Protein AF-A0A7S0TM72-F1 (afdb_monomer_lite)

Structure (mmCIF, N/CA/C/O backbone):
data_AF-A0A7S0TM72-F1
#
_entry.id   AF-A0A7S0TM72-F1
#
loop_
_atom_site.group_PDB
_atom_site.id
_atom_site.type_symbol
_atom_site.label_atom_id
_atom_site.label_alt_id
_atom_site.label_comp_id
_atom_site.label_asym_id
_atom_site.label_entity_id
_atom_site.label_seq_id
_atom_site.pdbx_PDB_ins_code
_atom_site.Cartn_x
_atom_site.Cartn_y
_atom_site.Cartn_z
_atom_site.occupancy
_atom_site.B_iso_or_equiv
_atom_site.auth_seq_id
_atom_site.auth_comp_id
_atom_site.auth_asym_id
_atom_site.auth_atom_id
_atom_site.pdbx_PDB_model_num
ATOM 1 N N . ALA A 1 1 ? 20.820 27.536 30.058 1.00 36.75 1 ALA A N 1
ATOM 2 C CA . ALA A 1 1 ? 19.380 27.517 29.739 1.00 36.75 1 ALA A CA 1
ATOM 3 C C . ALA A 1 1 ? 19.072 26.174 29.090 1.00 36.75 1 ALA A C 1
ATOM 5 O O . ALA A 1 1 ? 19.559 25.920 27.996 1.00 36.75 1 ALA A O 1
ATOM 6 N N . GLY A 1 2 ? 18.426 25.271 29.831 1.00 36.53 2 GLY A N 1
ATOM 7 C CA . GLY A 1 2 ? 18.164 23.899 29.391 1.00 36.53 2 GLY A CA 1
ATOM 8 C C . GLY A 1 2 ? 17.086 23.855 28.312 1.00 36.53 2 GLY A C 1
ATOM 9 O O . GLY A 1 2 ? 16.037 24.478 28.461 1.00 36.53 2 GLY A O 1
ATOM 10 N N . ALA A 1 3 ? 17.361 23.136 27.227 1.00 39.69 3 ALA A N 1
ATOM 11 C CA . ALA A 1 3 ? 16.385 22.845 26.190 1.00 39.69 3 ALA A CA 1
ATOM 12 C C . ALA A 1 3 ? 15.408 21.781 26.709 1.00 39.69 3 ALA A C 1
ATOM 14 O O . ALA A 1 3 ? 15.796 20.641 26.963 1.00 39.69 3 ALA A O 1
ATOM 15 N N . CYS A 1 4 ? 14.139 22.153 26.874 1.00 35.06 4 CYS A N 1
ATOM 16 C CA . CYS A 1 4 ? 13.060 21.198 27.088 1.00 35.06 4 CYS A CA 1
ATOM 17 C C . CYS A 1 4 ? 12.869 20.381 25.804 1.00 35.06 4 CYS A C 1
ATOM 19 O O . CYS A 1 4 ? 12.188 20.815 24.876 1.00 35.06 4 CYS A O 1
ATOM 21 N N . VAL A 1 5 ? 13.473 19.194 25.750 1.00 42.47 5 VAL A N 1
ATOM 22 C CA . VAL A 1 5 ? 13.066 18.142 24.817 1.00 42.47 5 VAL A CA 1
ATOM 23 C C . VAL A 1 5 ? 11.663 17.727 25.242 1.00 42.47 5 VAL A C 1
ATOM 25 O O . VAL A 1 5 ? 11.479 17.117 26.295 1.00 42.47 5 VAL A O 1
ATOM 28 N N . GLY A 1 6 ? 10.657 18.132 24.468 1.00 36.59 6 GLY A N 1
ATOM 29 C CA . GLY A 1 6 ? 9.286 17.685 24.665 1.00 36.59 6 GLY A CA 1
ATOM 30 C C . GLY A 1 6 ? 9.244 16.168 24.540 1.00 36.59 6 GLY A C 1
ATOM 31 O O . GLY A 1 6 ? 9.314 15.640 23.435 1.00 36.59 6 GLY A O 1
ATOM 32 N N . MET A 1 7 ? 9.165 15.474 25.674 1.00 33.44 7 MET A N 1
ATOM 33 C CA . MET A 1 7 ? 8.884 14.046 25.721 1.00 33.44 7 MET A CA 1
ATOM 34 C C . MET A 1 7 ? 7.514 13.833 25.080 1.00 33.44 7 MET A C 1
ATOM 36 O O . MET A 1 7 ? 6.478 14.111 25.689 1.00 33.44 7 MET A O 1
ATOM 40 N N . VAL A 1 8 ? 7.503 13.376 23.828 1.00 44.75 8 VAL A N 1
ATOM 41 C CA . VAL A 1 8 ? 6.311 12.775 23.238 1.00 44.75 8 VAL A CA 1
ATOM 42 C C . VAL A 1 8 ? 6.004 11.584 24.133 1.00 44.75 8 VAL A C 1
ATOM 44 O O . VAL A 1 8 ? 6.804 10.658 24.216 1.00 44.75 8 VAL A O 1
ATOM 47 N N . LYS A 1 9 ? 4.905 11.648 24.890 1.00 42.50 9 LYS A N 1
ATOM 48 C CA . LYS A 1 9 ? 4.428 10.498 25.656 1.00 42.50 9 LYS A CA 1
ATOM 49 C C . LYS A 1 9 ? 4.109 9.407 24.640 1.00 42.50 9 LYS A C 1
ATOM 51 O O . LYS A 1 9 ? 3.067 9.475 23.989 1.00 42.50 9 LYS A O 1
ATOM 56 N N . GLU A 1 10 ? 5.026 8.465 24.453 1.00 55.31 10 GLU A N 1
ATOM 57 C CA . GLU A 1 10 ? 4.753 7.262 23.679 1.00 55.31 10 GLU A CA 1
ATOM 58 C C . GLU A 1 10 ? 3.541 6.588 24.317 1.00 55.31 10 GLU A C 1
ATOM 60 O O . GLU A 1 10 ? 3.501 6.360 25.531 1.00 55.31 10 GLU A O 1
ATOM 65 N N . LYS A 1 11 ? 2.498 6.358 23.514 1.00 61.34 11 LYS A N 1
ATOM 66 C CA . LYS A 1 11 ? 1.366 5.557 23.966 1.00 61.34 11 LYS A CA 1
ATOM 67 C C . LYS A 1 11 ? 1.917 4.189 24.377 1.00 61.34 11 LYS A C 1
ATOM 69 O O . LYS A 1 11 ? 2.755 3.651 23.653 1.00 61.34 11 LYS A O 1
ATOM 74 N N . PRO A 1 12 ? 1.490 3.633 25.521 1.00 70.38 12 PRO A N 1
ATOM 75 C CA . PRO A 1 12 ? 1.959 2.322 25.935 1.00 70.38 12 PRO A CA 1
ATOM 76 C C . PRO A 1 12 ? 1.615 1.301 24.839 1.00 70.38 12 PRO A C 1
ATOM 78 O O . PRO A 1 12 ? 0.509 1.334 24.297 1.00 70.38 12 PRO A O 1
ATOM 81 N N . ASN A 1 13 ? 2.571 0.430 24.492 1.00 80.38 13 ASN A N 1
ATOM 82 C CA . ASN A 1 13 ? 2.419 -0.627 23.479 1.00 80.38 13 ASN A CA 1
ATOM 83 C C . ASN A 1 13 ? 1.513 -1.750 24.006 1.00 80.38 13 ASN A C 1
ATOM 85 O O . ASN A 1 13 ? 1.942 -2.890 24.200 1.00 80.38 13 ASN A O 1
ATOM 89 N N . VAL A 1 14 ? 0.261 -1.398 24.267 1.00 89.81 14 VAL A N 1
ATOM 90 C CA . VAL A 1 14 ? -0.781 -2.265 24.799 1.00 89.81 14 VAL A CA 1
ATOM 91 C C . VAL A 1 14 ? -1.672 -2.697 23.649 1.00 89.81 14 VAL A C 1
ATOM 93 O O . VAL A 1 14 ? -2.040 -1.904 22.783 1.00 89.81 14 VAL A O 1
ATOM 96 N N . CYS A 1 15 ? -2.018 -3.977 23.634 1.00 88.75 15 CYS A N 1
ATOM 97 C CA . CYS A 1 15 ? -2.941 -4.525 22.661 1.00 88.75 15 CYS A CA 1
ATOM 98 C C . CYS A 1 15 ? -4.365 -4.028 22.919 1.00 88.75 15 CYS A C 1
ATOM 100 O O . CYS A 1 15 ? -4.927 -4.299 23.978 1.00 88.75 15 CYS A O 1
ATOM 102 N N . GLU A 1 16 ? -4.982 -3.415 21.913 1.00 88.69 16 GLU A N 1
ATOM 103 C CA . GLU A 1 16 ? -6.362 -2.910 21.983 1.00 88.69 16 GLU A CA 1
ATOM 104 C C . GLU A 1 16 ? -7.391 -4.006 22.284 1.00 88.69 16 GLU A C 1
ATOM 106 O O . GLU A 1 16 ? -8.410 -3.765 22.919 1.00 88.69 16 GLU A O 1
ATOM 111 N N . ALA A 1 17 ? -7.130 -5.232 21.828 1.00 89.06 17 ALA A N 1
ATOM 112 C CA . ALA A 1 17 ? -8.088 -6.325 21.954 1.00 89.06 17 ALA A CA 1
ATOM 113 C C . ALA A 1 17 ? -8.006 -7.056 23.299 1.00 89.06 17 ALA A C 1
ATOM 115 O O . ALA A 1 17 ? -9.027 -7.487 23.826 1.00 89.06 17 ALA A O 1
ATOM 116 N N . CYS A 1 18 ? -6.797 -7.262 23.830 1.00 90.25 18 CYS A N 1
ATOM 117 C CA . CYS A 1 18 ? -6.584 -8.123 24.999 1.00 90.25 18 CYS A CA 1
ATOM 118 C C . CYS A 1 18 ? -5.896 -7.430 26.180 1.00 90.25 18 CYS A C 1
ATOM 120 O O . CYS A 1 18 ? -5.693 -8.069 27.209 1.00 90.25 18 CYS A O 1
ATOM 122 N N . GLY A 1 19 ? -5.508 -6.159 26.040 1.00 88.94 19 GLY A N 1
ATOM 123 C CA . GLY A 1 19 ? -4.890 -5.366 27.104 1.00 88.94 19 GLY A CA 1
ATOM 124 C C . GLY A 1 19 ? -3.473 -5.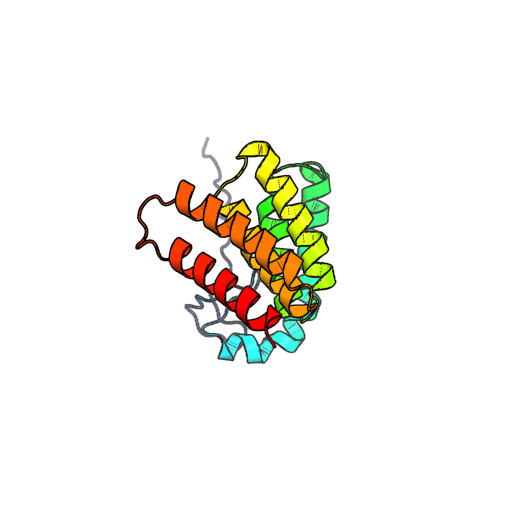794 27.495 1.00 88.94 19 GLY A C 1
ATOM 125 O O . GLY A 1 19 ? -2.942 -5.283 28.474 1.00 88.94 19 GLY A O 1
ATOM 126 N N . LYS A 1 20 ? -2.851 -6.734 26.769 1.00 89.56 20 LYS A N 1
ATOM 127 C CA . LYS A 1 20 ? -1.479 -7.181 27.048 1.00 89.56 20 LYS A CA 1
ATOM 128 C C . LYS A 1 20 ? -0.455 -6.171 26.542 1.00 89.56 20 LYS A C 1
ATOM 130 O O . LYS A 1 20 ? -0.576 -5.684 25.417 1.00 89.56 20 LYS A O 1
ATOM 135 N N . ASP A 1 21 ? 0.575 -5.943 27.347 1.00 87.69 21 ASP A N 1
ATOM 136 C CA . ASP A 1 21 ? 1.771 -5.205 26.946 1.00 87.69 21 ASP A CA 1
ATOM 137 C C . ASP A 1 21 ? 2.564 -5.953 25.862 1.00 87.69 21 ASP A C 1
ATOM 139 O O . ASP A 1 21 ? 2.452 -7.172 25.699 1.00 87.69 21 ASP A O 1
ATOM 143 N N . GLY A 1 22 ? 3.400 -5.215 25.130 1.00 83.69 22 GLY A N 1
ATOM 144 C CA . GLY A 1 22 ? 4.278 -5.773 24.100 1.00 83.69 22 GLY A CA 1
ATOM 145 C C . GLY A 1 22 ? 3.586 -5.997 22.755 1.00 83.69 22 GLY A C 1
ATOM 146 O O . GLY A 1 22 ? 3.977 -6.885 21.999 1.00 83.69 22 GLY A O 1
ATOM 147 N N . ALA A 1 23 ? 2.552 -5.216 22.440 1.00 86.88 23 ALA A N 1
ATOM 148 C CA . ALA A 1 23 ? 1.926 -5.241 21.125 1.00 86.88 23 ALA A CA 1
ATOM 149 C C . ALA A 1 23 ? 2.900 -4.733 20.045 1.00 86.88 23 ALA A C 1
ATOM 151 O O . ALA A 1 23 ? 3.422 -3.624 20.137 1.00 86.88 23 ALA A O 1
ATOM 152 N N . THR A 1 24 ? 3.143 -5.549 19.016 1.00 84.56 24 THR A N 1
ATOM 153 C CA . THR A 1 24 ? 4.103 -5.252 17.936 1.00 84.56 24 THR A CA 1
ATOM 154 C C . THR A 1 24 ? 3.427 -4.939 16.607 1.00 84.56 24 THR A C 1
ATOM 156 O O . THR A 1 24 ? 3.998 -4.249 15.763 1.00 84.56 24 THR A O 1
ATOM 159 N N . LEU A 1 25 ? 2.200 -5.420 16.399 1.00 84.19 25 LEU A N 1
ATOM 160 C CA . LEU A 1 25 ? 1.465 -5.206 15.162 1.00 84.19 25 LEU A CA 1
ATOM 161 C C . LEU A 1 25 ? 0.775 -3.842 15.200 1.00 84.19 25 LEU A C 1
ATOM 163 O O . LEU A 1 25 ? -0.202 -3.642 15.917 1.00 84.19 25 LEU A O 1
ATOM 167 N N . LYS A 1 26 ? 1.277 -2.907 14.394 1.00 85.50 26 LYS A N 1
ATOM 168 C CA . LYS A 1 26 ? 0.783 -1.529 14.328 1.00 85.50 26 LYS A CA 1
ATOM 169 C C . LYS A 1 26 ? -0.303 -1.364 13.265 1.00 85.50 26 LYS A C 1
ATOM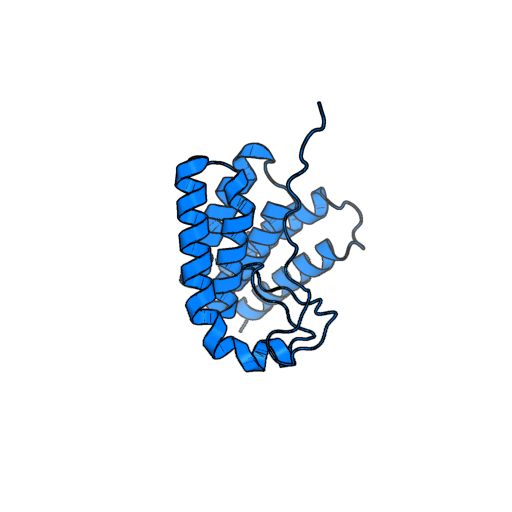 171 O O . LYS A 1 26 ? -0.173 -1.854 12.139 1.00 85.50 26 LYS A O 1
ATOM 176 N N . CYS A 1 27 ? -1.369 -0.643 13.598 1.00 84.56 27 CYS A N 1
ATOM 177 C CA . CYS A 1 27 ? -2.309 -0.162 12.589 1.00 84.56 27 CYS A CA 1
ATOM 178 C C . CYS A 1 27 ? -1.681 0.987 11.770 1.00 84.56 27 CYS A C 1
ATOM 180 O O . CYS A 1 27 ? -0.995 1.807 12.369 1.00 84.56 27 CYS A O 1
ATOM 182 N N . PRO A 1 28 ? -1.945 1.135 10.452 1.00 80.38 28 PRO A N 1
ATOM 183 C CA . PRO A 1 28 ? -1.409 2.252 9.658 1.00 80.38 28 PRO A CA 1
ATOM 184 C C . PRO A 1 28 ? -1.757 3.667 10.156 1.00 80.38 28 PRO A C 1
ATOM 186 O O . PRO A 1 28 ? -1.121 4.626 9.727 1.00 80.38 28 PRO A O 1
ATOM 189 N N . CYS A 1 29 ? -2.761 3.824 11.029 1.00 79.56 29 CYS A N 1
ATOM 190 C CA . CYS A 1 29 ? -3.059 5.107 11.674 1.00 79.56 29 CYS A CA 1
ATOM 191 C C . CYS A 1 29 ? -2.103 5.460 12.818 1.00 79.56 29 CYS A C 1
ATOM 193 O O . CYS A 1 29 ? -2.126 6.594 13.285 1.00 79.56 29 CYS A O 1
ATOM 195 N N . ASP A 1 30 ? -1.290 4.505 13.272 1.00 80.19 30 ASP A N 1
ATOM 196 C CA . ASP A 1 30 ? -0.372 4.598 14.407 1.00 80.19 30 ASP A CA 1
ATOM 197 C C . ASP A 1 30 ? -1.020 4.828 15.782 1.00 80.19 30 ASP A C 1
ATOM 199 O O . ASP A 1 30 ? -0.314 4.977 16.778 1.00 80.19 30 ASP A O 1
ATOM 203 N N . GLU A 1 31 ? -2.351 4.807 15.860 1.00 82.81 31 GLU A N 1
ATOM 204 C CA . GLU A 1 31 ? -3.087 5.063 17.102 1.00 82.81 31 GLU A CA 1
ATOM 205 C C . GLU A 1 31 ? -3.366 3.797 17.922 1.00 82.81 31 GLU A C 1
ATOM 207 O O . GLU A 1 31 ? -3.656 3.910 19.114 1.00 82.81 31 GLU A O 1
ATOM 212 N N . VAL A 1 32 ? -3.299 2.619 17.287 1.00 86.19 32 VAL A N 1
ATOM 213 C CA . VAL A 1 32 ? -3.734 1.331 17.847 1.00 86.19 32 VAL A CA 1
ATOM 214 C C . VAL A 1 32 ? -2.733 0.219 17.522 1.00 86.19 32 VAL A C 1
ATOM 216 O O . VAL A 1 32 ? -2.241 0.121 16.390 1.00 86.19 32 VAL A O 1
ATOM 219 N N . PHE A 1 33 ? -2.477 -0.643 18.510 1.00 89.31 33 PHE A N 1
ATOM 220 C CA . PHE A 1 33 ? -1.530 -1.756 18.445 1.00 89.31 33 PHE A CA 1
ATOM 221 C C . PHE A 1 33 ? -2.206 -3.090 18.780 1.00 89.31 33 PHE A C 1
ATOM 223 O O . PHE A 1 33 ? -3.175 -3.153 19.538 1.00 89.31 33 PHE A O 1
ATOM 230 N N . TYR A 1 34 ? -1.666 -4.175 18.230 1.00 88.12 34 TYR A N 1
ATOM 231 C CA . TYR A 1 34 ? -2.154 -5.537 18.418 1.00 88.12 34 TYR A CA 1
ATOM 232 C C . TYR A 1 34 ? -0.999 -6.501 18.709 1.00 88.12 34 TYR A C 1
ATOM 234 O O . TYR A 1 34 ? 0.115 -6.330 18.216 1.00 88.12 34 TYR A O 1
ATOM 242 N N . CYS A 1 35 ? -1.257 -7.556 19.484 1.00 89.81 35 CYS A N 1
ATOM 243 C CA . CYS A 1 35 ? -0.274 -8.630 19.672 1.00 89.81 35 CYS A CA 1
ATOM 244 C C . CYS A 1 35 ? -0.064 -9.446 18.389 1.00 89.81 35 CYS A C 1
ATOM 246 O O . CYS A 1 35 ? 1.040 -9.895 18.106 1.00 89.81 35 CYS A O 1
ATOM 248 N N . ASN A 1 36 ? -1.145 -9.693 17.648 1.00 86.62 36 ASN A N 1
ATOM 249 C CA . ASN A 1 36 ? -1.170 -10.554 16.472 1.00 86.62 36 ASN A CA 1
ATOM 250 C C . ASN A 1 36 ? -2.406 -10.252 15.600 1.00 86.62 36 ASN A C 1
ATOM 252 O O . ASN A 1 36 ? -3.260 -9.432 15.955 1.00 86.62 36 ASN A O 1
ATOM 256 N N . GLY A 1 37 ? -2.517 -10.940 14.460 1.00 85.44 37 GLY A N 1
ATOM 257 C CA . GLY A 1 37 ? -3.635 -10.765 13.530 1.00 85.44 37 GLY A CA 1
ATOM 258 C C . GLY A 1 37 ? -5.003 -11.181 14.088 1.00 85.44 37 GLY A C 1
ATOM 259 O O . GLY A 1 37 ? -6.020 -10.677 13.6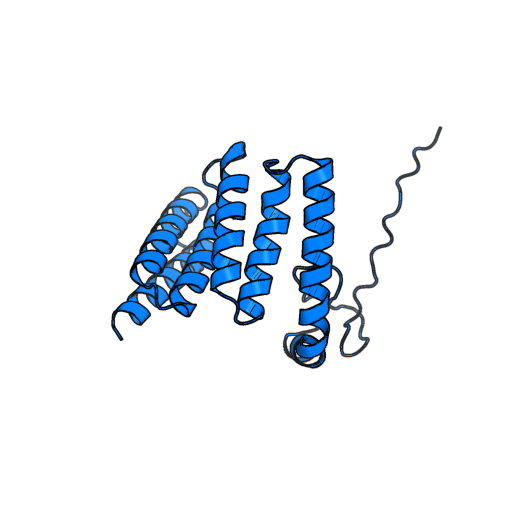23 1.00 85.44 37 GLY A O 1
ATOM 260 N N . GLU A 1 38 ? -5.060 -12.065 15.087 1.00 88.56 38 GLU A N 1
ATOM 261 C CA . GLU A 1 38 ? -6.322 -12.449 15.737 1.00 88.56 38 GLU A CA 1
ATOM 262 C C . GLU A 1 38 ? -6.878 -11.308 16.581 1.00 88.56 38 GLU A C 1
ATOM 264 O O . GLU A 1 38 ? -8.035 -10.925 16.411 1.00 88.56 38 GLU A O 1
ATOM 269 N N . CYS A 1 39 ? -6.027 -10.710 17.418 1.00 88.31 39 CYS A N 1
ATOM 270 C CA . CYS A 1 39 ? -6.366 -9.525 18.199 1.00 88.31 39 CYS A CA 1
ATOM 271 C C . CYS A 1 39 ? -6.821 -8.385 17.285 1.00 88.31 39 CYS A C 1
ATOM 273 O O . CYS A 1 39 ? -7.835 -7.750 17.555 1.00 88.31 39 CYS A O 1
ATOM 275 N N . GLN A 1 40 ? -6.119 -8.173 16.166 1.00 87.38 40 GLN A N 1
ATOM 276 C CA . GLN A 1 40 ? -6.536 -7.181 15.181 1.00 87.38 40 GLN A CA 1
ATOM 277 C C . GLN A 1 40 ? -7.937 -7.475 14.640 1.00 87.38 40 GLN A C 1
ATOM 279 O O . GLN A 1 40 ? -8.786 -6.591 14.653 1.00 87.38 40 GLN A O 1
ATOM 284 N N . ARG A 1 41 ? -8.205 -8.701 14.173 1.00 87.19 41 ARG A N 1
ATOM 285 C CA . ARG A 1 41 ? -9.516 -9.063 13.608 1.00 87.19 41 ARG A CA 1
ATOM 286 C C . ARG A 1 41 ? -10.655 -8.917 14.615 1.00 87.19 41 ARG A C 1
ATOM 288 O O . ARG A 1 41 ? -11.739 -8.504 14.211 1.00 87.19 41 ARG A O 1
ATOM 295 N N . ALA A 1 42 ? -10.405 -9.208 15.892 1.00 89.12 42 ALA A N 1
ATOM 296 C CA . ALA A 1 42 ? -11.409 -9.125 16.949 1.00 89.12 42 ALA A CA 1
ATOM 297 C C . ALA A 1 42 ? -11.999 -7.712 17.110 1.00 89.12 42 ALA A C 1
ATOM 299 O O . ALA A 1 42 ? -13.197 -7.579 17.346 1.00 89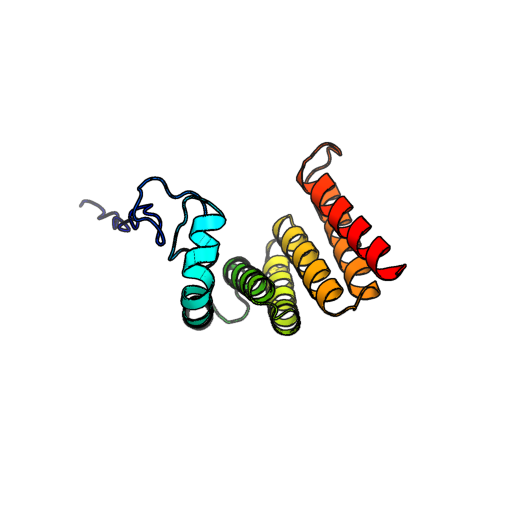.12 42 ALA A O 1
ATOM 300 N N . THR A 1 43 ? -11.194 -6.661 16.931 1.00 86.31 43 THR A N 1
ATOM 301 C CA . THR A 1 43 ? -11.647 -5.264 17.080 1.00 86.31 43 THR A CA 1
ATOM 302 C C . THR A 1 43 ? -11.703 -4.492 15.755 1.00 86.31 43 THR A C 1
ATOM 304 O O . THR A 1 43 ? -12.248 -3.385 15.705 1.00 86.31 43 THR A O 1
ATOM 307 N N . TRP A 1 44 ? -11.210 -5.074 14.649 1.00 84.25 44 TRP A N 1
ATOM 308 C CA . TRP A 1 44 ? -11.110 -4.413 13.340 1.00 84.25 44 TRP A CA 1
ATOM 309 C C . TRP A 1 44 ? -12.439 -3.845 12.849 1.00 84.25 44 TRP A C 1
ATOM 311 O O . TRP A 1 44 ? -12.461 -2.752 12.289 1.00 84.25 44 TRP A O 1
ATOM 321 N N . GLY A 1 45 ? -13.550 -4.554 13.066 1.00 84.88 45 GLY A N 1
ATOM 322 C CA . GLY A 1 45 ? -14.874 -4.134 12.596 1.00 84.88 45 GLY A CA 1
ATOM 323 C C . GLY A 1 45 ? -15.328 -2.773 13.141 1.00 84.88 45 GLY A C 1
ATOM 324 O O . GLY A 1 45 ? -15.963 -2.002 12.412 1.00 84.88 45 GLY A O 1
ATOM 325 N N . GLN A 1 46 ? -14.973 -2.462 14.391 1.00 83.06 46 GLN A N 1
ATOM 326 C CA . GLN A 1 46 ? -15.226 -1.159 15.006 1.00 83.06 46 GLN A CA 1
ATOM 327 C C . GLN A 1 46 ? -14.134 -0.164 14.603 1.00 83.06 46 GLN A C 1
ATOM 329 O O . GLN A 1 46 ? -14.432 0.882 14.025 1.00 83.06 46 GLN A O 1
ATOM 334 N N . HIS A 1 47 ? -12.868 -0.542 14.800 1.00 87.06 47 HIS A N 1
ATOM 335 C CA . HIS A 1 47 ? -11.728 0.344 14.585 1.00 87.06 47 HIS A CA 1
ATOM 336 C C . HIS A 1 47 ? -11.637 0.883 13.148 1.00 87.06 47 HIS A C 1
ATOM 338 O O . HIS A 1 47 ? -11.354 2.064 12.947 1.00 87.06 47 HIS A O 1
ATOM 344 N N . ARG A 1 48 ? -11.915 0.060 12.123 1.00 84.31 48 ARG A N 1
ATOM 345 C CA . ARG A 1 48 ? -11.760 0.459 10.711 1.00 84.31 48 ARG A CA 1
ATOM 346 C C . ARG A 1 48 ? -12.596 1.686 10.331 1.00 84.31 48 ARG A C 1
ATOM 348 O O . ARG A 1 48 ? -12.187 2.443 9.456 1.00 84.31 48 ARG A O 1
ATOM 355 N N . ARG A 1 49 ? -13.748 1.904 10.976 1.00 81.06 49 ARG A N 1
ATOM 356 C CA . ARG A 1 49 ? -14.649 3.025 10.652 1.00 81.06 49 ARG A CA 1
ATOM 357 C C . ARG A 1 49 ? -14.063 4.361 11.099 1.00 81.06 49 ARG A C 1
ATOM 359 O O . ARG A 1 49 ? -14.038 5.309 10.320 1.00 81.06 49 ARG A O 1
ATOM 366 N N . GLU A 1 50 ? -13.566 4.404 12.328 1.00 86.31 50 GLU A N 1
ATOM 367 C CA . GLU A 1 50 ? -12.978 5.598 12.945 1.00 86.31 50 GLU A CA 1
ATOM 368 C C . GLU A 1 50 ? -11.589 5.881 12.363 1.00 86.31 50 GLU A C 1
ATOM 370 O O . GLU A 1 50 ? -11.286 7.009 11.977 1.00 86.31 50 GLU A O 1
ATOM 375 N N . CYS A 1 51 ? -10.799 4.824 12.153 1.00 88.88 51 CYS A N 1
ATOM 376 C CA . CYS A 1 51 ? -9.436 4.888 11.633 1.00 88.88 51 CYS A CA 1
ATOM 377 C C . CYS A 1 51 ? -9.327 5.692 10.326 1.00 88.88 51 CYS A C 1
ATOM 379 O O . CYS A 1 51 ? -8.468 6.563 10.197 1.00 88.88 51 CYS A O 1
ATOM 381 N N . THR A 1 52 ? -10.227 5.466 9.361 1.00 90.31 52 THR A N 1
ATOM 382 C CA . THR A 1 52 ? -10.206 6.218 8.095 1.00 90.31 52 THR A CA 1
ATOM 383 C C . THR A 1 52 ? -10.532 7.692 8.287 1.00 90.31 52 THR A C 1
ATOM 385 O O . THR A 1 52 ? -9.926 8.538 7.630 1.00 90.31 52 THR A O 1
ATOM 388 N N . VAL A 1 53 ? -11.501 8.005 9.148 1.00 90.44 53 VAL A N 1
ATOM 389 C CA . VAL A 1 53 ? -11.925 9.387 9.403 1.00 90.44 53 VAL A CA 1
ATOM 390 C C . VAL A 1 53 ? -10.784 10.164 10.053 1.00 90.44 53 VAL A C 1
ATOM 392 O O . VAL A 1 53 ? -10.437 11.250 9.584 1.00 90.44 53 VAL A O 1
ATOM 395 N N . ASP A 1 54 ?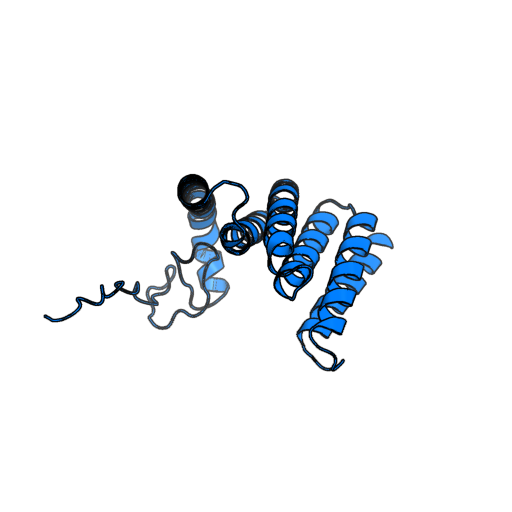 -10.145 9.577 11.061 1.00 90.81 54 ASP A N 1
ATOM 396 C CA . ASP A 1 54 ? -9.042 10.208 11.780 1.00 90.81 54 ASP A CA 1
ATOM 397 C C . ASP A 1 54 ? -7.804 10.386 10.899 1.00 90.81 54 ASP A C 1
ATOM 399 O O . ASP A 1 54 ? -7.215 11.470 10.880 1.00 90.81 54 ASP A O 1
ATOM 403 N N . MET A 1 55 ? -7.446 9.373 10.100 1.00 92.88 55 MET A N 1
ATOM 404 C CA . MET A 1 55 ? -6.330 9.482 9.156 1.00 92.88 55 MET A CA 1
ATOM 405 C C . MET A 1 55 ? -6.568 10.568 8.107 1.00 92.88 55 MET A C 1
ATOM 407 O O . MET A 1 55 ? -5.667 11.366 7.857 1.00 92.88 55 MET A O 1
ATOM 411 N N . LYS A 1 56 ? -7.776 10.655 7.532 1.00 94.12 56 LYS A N 1
ATOM 412 C CA . LYS A 1 56 ? -8.120 11.730 6.586 1.00 94.12 56 LYS A CA 1
ATOM 413 C C . LYS A 1 56 ? -8.027 13.102 7.238 1.00 94.12 56 LYS A C 1
ATOM 415 O O . LYS A 1 56 ? -7.402 13.999 6.689 1.00 94.12 56 LYS A O 1
ATOM 420 N N . LYS A 1 57 ? -8.582 13.254 8.441 1.00 94.06 57 LYS A N 1
ATOM 421 C CA . LYS A 1 57 ? -8.539 14.517 9.184 1.00 94.06 57 LYS A CA 1
ATOM 422 C C . LYS A 1 57 ? -7.105 14.950 9.502 1.00 94.06 57 LYS A C 1
ATOM 424 O O . LYS A 1 57 ? -6.789 16.138 9.414 1.00 94.06 57 LYS A O 1
ATOM 429 N N . LYS A 1 58 ? -6.239 14.002 9.873 1.00 93.19 58 LYS A N 1
ATOM 430 C CA . LYS A 1 58 ? -4.809 14.248 10.101 1.00 93.19 58 LYS A CA 1
ATOM 431 C C . LYS A 1 58 ? -4.118 14.670 8.803 1.00 93.19 58 LYS A C 1
ATOM 433 O O . LYS A 1 58 ? -3.470 15.712 8.790 1.00 93.19 58 LYS A O 1
ATOM 438 N N . LEU A 1 59 ? -4.355 13.942 7.712 1.00 95.06 59 LEU A N 1
ATOM 439 C CA . LEU A 1 59 ? -3.804 14.255 6.394 1.00 95.06 59 LEU A CA 1
ATOM 440 C C . LEU A 1 59 ? -4.245 15.638 5.891 1.00 95.06 59 LEU A C 1
ATOM 442 O O . LEU A 1 59 ? -3.419 16.402 5.408 1.00 95.06 59 LEU A O 1
ATOM 446 N N . ASP A 1 60 ? -5.511 16.017 6.068 1.00 95.81 60 ASP A N 1
ATOM 447 C CA . ASP A 1 60 ? -6.016 17.343 5.687 1.00 95.81 60 ASP A CA 1
ATOM 448 C C . ASP A 1 60 ? -5.370 18.472 6.500 1.00 95.81 60 ASP A C 1
ATOM 450 O O . ASP A 1 60 ? -5.133 19.570 5.989 1.00 95.81 60 ASP A O 1
ATOM 454 N N . LYS A 1 61 ? -5.071 18.220 7.779 1.00 96.31 61 LYS A N 1
ATOM 455 C CA . LYS A 1 61 ? -4.324 19.167 8.612 1.00 96.31 61 LYS A CA 1
ATOM 456 C C . LYS A 1 61 ? -2.883 19.306 8.122 1.00 96.31 61 LYS A C 1
ATOM 458 O O . LYS A 1 61 ? -2.392 20.431 8.042 1.00 96.31 61 LYS A O 1
ATOM 463 N N . ASP A 1 62 ? -2.235 18.199 7.775 1.00 95.56 62 ASP A N 1
ATOM 464 C CA . ASP A 1 62 ? -0.869 18.204 7.251 1.00 95.56 62 ASP A CA 1
ATOM 465 C C . ASP A 1 62 ? -0.809 18.896 5.877 1.00 95.56 62 ASP A C 1
ATOM 467 O O . ASP A 1 62 ? 0.031 19.771 5.676 1.00 95.56 62 ASP A O 1
ATOM 471 N N . ARG A 1 63 ? -1.782 18.655 4.989 1.00 96.69 63 ARG A N 1
ATOM 472 C CA . ARG A 1 63 ? -1.942 19.379 3.713 1.00 96.69 63 ARG A CA 1
ATOM 473 C C . ARG A 1 63 ? -2.044 20.890 3.894 1.00 96.69 63 ARG A C 1
ATOM 475 O O . ARG A 1 63 ? -1.427 21.640 3.147 1.00 96.69 63 ARG A O 1
ATOM 482 N N . LYS A 1 64 ? -2.788 21.363 4.899 1.00 97.12 64 LYS A N 1
ATOM 483 C CA . LYS A 1 64 ? -2.878 22.803 5.213 1.00 97.12 64 LYS A CA 1
ATOM 484 C C . LYS A 1 64 ? -1.577 23.374 5.776 1.00 97.12 64 LYS A C 1
ATOM 486 O O . LYS A 1 64 ? -1.351 24.573 5.659 1.00 97.12 64 LYS A O 1
ATOM 491 N N . ARG A 1 65 ? -0.762 22.546 6.433 1.00 97.25 65 ARG A N 1
ATOM 492 C CA . ARG A 1 65 ? 0.483 22.965 7.083 1.00 97.25 65 ARG A CA 1
ATOM 493 C C . ARG A 1 65 ? 1.657 23.036 6.110 1.00 97.25 65 ARG A C 1
ATOM 495 O O . ARG A 1 65 ? 2.440 23.974 6.205 1.00 97.25 65 ARG A O 1
ATOM 502 N N . TYR A 1 66 ? 1.787 22.038 5.243 1.00 95.31 66 TYR A N 1
ATOM 503 C CA . TYR A 1 66 ? 2.938 21.864 4.354 1.00 95.31 66 TYR A CA 1
ATOM 504 C C . TYR A 1 66 ? 2.631 22.267 2.902 1.00 95.31 66 TYR A C 1
ATOM 506 O O . TYR A 1 66 ? 3.526 22.647 2.160 1.00 95.31 66 TYR A O 1
ATOM 514 N N . GLY A 1 67 ? 1.352 22.278 2.521 1.00 95.38 67 GLY A N 1
ATOM 515 C CA . GLY A 1 67 ? 0.903 22.438 1.139 1.00 95.38 67 GLY A CA 1
ATOM 516 C C . GLY A 1 67 ? 0.439 21.097 0.556 1.00 95.38 67 GLY A C 1
ATOM 517 O O . GLY A 1 67 ? 0.926 20.050 0.977 1.00 95.38 67 GLY A O 1
ATOM 518 N N . PRO A 1 68 ? -0.523 21.093 -0.386 1.00 92.69 68 PRO A N 1
ATOM 519 C CA . PRO A 1 68 ? -1.149 19.864 -0.884 1.00 92.69 68 PRO A CA 1
ATOM 520 C C . PRO A 1 68 ? -0.211 18.958 -1.695 1.00 92.69 68 PRO A C 1
ATOM 522 O O . PRO A 1 68 ? -0.467 17.761 -1.771 1.00 92.69 68 PRO A O 1
ATOM 525 N N . ASP A 1 69 ? 0.866 19.510 -2.257 1.00 92.62 69 ASP A N 1
ATOM 526 C CA . ASP A 1 69 ? 1.841 18.781 -3.076 1.00 92.62 69 ASP A CA 1
ATOM 527 C C . ASP A 1 69 ? 3.188 18.570 -2.361 1.00 92.62 69 ASP A C 1
ATOM 529 O O . ASP A 1 69 ? 4.178 18.214 -2.999 1.00 92.62 69 ASP A O 1
ATOM 533 N N . ASP A 1 70 ? 3.253 18.796 -1.041 1.00 94.50 70 ASP A N 1
ATOM 534 C CA . ASP A 1 70 ? 4.489 18.589 -0.284 1.00 94.50 70 ASP A CA 1
ATOM 535 C C . ASP A 1 70 ? 4.841 17.085 -0.222 1.00 94.50 70 ASP A C 1
ATOM 537 O O . ASP A 1 70 ? 4.029 16.280 0.253 1.00 94.50 70 ASP A O 1
ATOM 541 N N . PRO A 1 71 ? 6.050 16.672 -0.642 1.00 94.00 71 PRO A N 1
ATOM 542 C CA . PRO A 1 71 ? 6.472 15.269 -0.645 1.00 94.00 71 PRO A CA 1
ATOM 543 C C . PRO A 1 71 ? 6.442 14.585 0.728 1.00 94.00 71 PRO A C 1
ATOM 545 O O . PRO A 1 71 ? 6.354 13.356 0.796 1.00 94.00 71 PRO A O 1
ATOM 548 N N . ILE A 1 72 ? 6.451 15.340 1.835 1.00 94.06 72 ILE A N 1
ATOM 549 C CA . ILE A 1 72 ? 6.272 14.791 3.189 1.00 94.06 72 ILE A CA 1
ATOM 550 C C . ILE A 1 72 ? 4.933 14.054 3.346 1.00 94.06 72 ILE A C 1
ATOM 552 O O . ILE A 1 72 ? 4.798 13.160 4.186 1.00 94.06 72 ILE A O 1
ATOM 556 N N . LEU A 1 73 ? 3.943 14.394 2.517 1.00 95.94 73 LEU A N 1
ATOM 557 C CA . LEU A 1 73 ? 2.614 13.797 2.529 1.00 95.94 73 LEU A CA 1
ATOM 558 C C . LEU A 1 73 ? 2.572 12.406 1.885 1.00 95.94 73 LEU A C 1
ATOM 560 O O . LEU A 1 73 ? 1.585 11.693 2.078 1.00 95.94 73 LEU A O 1
ATOM 564 N N . ALA A 1 74 ? 3.617 11.976 1.168 1.00 95.75 74 ALA A N 1
ATOM 565 C CA . ALA A 1 74 ? 3.636 10.690 0.468 1.00 95.75 74 ALA A CA 1
ATOM 566 C C . ALA A 1 74 ? 3.409 9.495 1.411 1.00 95.75 74 ALA A C 1
ATOM 568 O O . ALA A 1 74 ? 2.570 8.638 1.139 1.00 95.75 74 ALA A O 1
ATOM 569 N N . GLY A 1 75 ? 4.107 9.460 2.551 1.00 93.75 75 GLY A N 1
ATOM 570 C CA . GLY A 1 75 ? 3.993 8.380 3.539 1.00 93.75 75 GLY A CA 1
ATOM 571 C C . GLY A 1 75 ? 2.590 8.267 4.157 1.00 93.75 75 GLY A C 1
ATOM 572 O O . GLY A 1 75 ? 1.973 7.205 4.067 1.00 93.75 75 GLY A O 1
ATOM 573 N N . PRO A 1 76 ? 2.043 9.348 4.747 1.00 94.31 76 PRO A N 1
ATOM 574 C CA . PRO A 1 76 ? 0.677 9.359 5.273 1.00 94.31 76 PRO A CA 1
ATOM 575 C C . PRO A 1 76 ? -0.390 9.006 4.225 1.00 94.31 76 PRO A C 1
ATOM 577 O O . PRO A 1 76 ? -1.331 8.268 4.527 1.00 94.31 76 PRO A O 1
ATOM 580 N N . THR A 1 77 ? -0.222 9.486 2.990 1.00 96.81 77 THR A N 1
ATOM 581 C CA . THR A 1 77 ? -1.123 9.184 1.870 1.00 96.81 77 THR A CA 1
ATOM 582 C C . THR A 1 77 ? -1.056 7.698 1.503 1.00 96.81 77 THR A C 1
ATOM 584 O O . THR A 1 77 ? -2.087 7.031 1.435 1.00 96.81 77 THR A O 1
ATOM 587 N N . TYR A 1 78 ? 0.142 7.123 1.381 1.00 96.69 78 TYR A N 1
ATOM 588 C CA . TYR A 1 78 ? 0.331 5.690 1.138 1.00 96.69 78 TYR A CA 1
ATOM 589 C C . TYR A 1 78 ? -0.332 4.816 2.218 1.00 96.69 78 TYR A C 1
ATOM 591 O O . TYR A 1 78 ? -1.052 3.865 1.899 1.00 96.69 78 TYR A O 1
ATOM 599 N N . SER A 1 79 ? -0.170 5.170 3.497 1.00 95.31 79 SER A N 1
ATOM 600 C CA . SER A 1 79 ? -0.809 4.460 4.614 1.00 95.31 79 SER A CA 1
ATOM 601 C C . SER A 1 79 ? -2.341 4.477 4.531 1.00 95.31 79 SER A C 1
ATOM 603 O O . SER A 1 79 ? -2.985 3.473 4.851 1.00 95.31 79 SER A O 1
ATOM 605 N N . LEU A 1 80 ? -2.937 5.581 4.064 1.00 95.69 80 LEU A N 1
ATOM 606 C CA . LEU A 1 80 ? -4.377 5.664 3.807 1.00 95.69 80 LEU A CA 1
ATOM 607 C C . LEU A 1 80 ? -4.802 4.740 2.650 1.00 95.69 80 LEU A C 1
ATOM 609 O O . LEU A 1 80 ? -5.833 4.073 2.749 1.00 95.69 80 LEU A O 1
ATOM 613 N N . GLY A 1 81 ? -3.986 4.631 1.598 1.00 96.50 81 GLY A N 1
ATOM 614 C CA . GLY A 1 81 ? -4.196 3.685 0.497 1.00 96.50 81 GLY A CA 1
ATOM 615 C C . GLY A 1 81 ? -4.236 2.225 0.965 1.00 96.50 81 GLY A C 1
ATOM 616 O O . GLY A 1 81 ? -5.169 1.490 0.625 1.00 96.50 81 GLY A O 1
ATOM 617 N N . ILE A 1 82 ? -3.291 1.813 1.820 1.00 94.62 82 ILE A N 1
ATOM 618 C CA . ILE A 1 82 ? -3.290 0.473 2.442 1.00 94.62 82 ILE A CA 1
ATOM 619 C C . ILE A 1 82 ? -4.567 0.247 3.255 1.00 94.62 82 ILE A C 1
ATOM 621 O O . ILE A 1 82 ? -5.155 -0.838 3.207 1.00 94.62 82 ILE A O 1
ATOM 625 N N . LEU A 1 83 ? -4.989 1.251 4.029 1.00 93.06 83 LEU A N 1
ATOM 626 C CA . LEU A 1 83 ? -6.184 1.148 4.857 1.00 93.06 83 LEU A CA 1
ATOM 627 C C . LEU A 1 83 ? -7.431 0.887 4.006 1.00 93.06 83 LEU A C 1
ATOM 629 O O . LEU A 1 83 ? -8.254 0.064 4.399 1.00 93.06 83 LEU A O 1
ATOM 633 N N . PHE A 1 84 ? -7.558 1.529 2.842 1.00 95.12 84 PHE A N 1
ATOM 634 C CA . PHE A 1 84 ? -8.679 1.276 1.940 1.00 95.12 84 PHE A CA 1
ATOM 635 C C . PHE A 1 84 ? -8.714 -0.159 1.405 1.00 95.12 84 PHE A C 1
ATOM 637 O O . PHE A 1 84 ? -9.793 -0.748 1.393 1.00 95.12 84 PHE A O 1
ATOM 644 N N . LEU A 1 85 ? -7.573 -0.768 1.065 1.00 93.19 85 LEU A N 1
ATOM 645 C CA . LEU A 1 85 ? -7.548 -2.187 0.666 1.00 93.19 85 LEU A CA 1
ATOM 646 C C . LEU A 1 85 ? -7.952 -3.113 1.807 1.00 93.19 85 LEU A C 1
ATOM 648 O O . LEU A 1 85 ? -8.770 -4.003 1.625 1.00 93.19 85 LEU A O 1
ATOM 652 N N . LYS A 1 86 ? -7.473 -2.857 3.030 1.00 89.88 86 LYS A N 1
ATOM 653 C CA . LYS A 1 86 ? -7.910 -3.617 4.220 1.00 89.88 86 LYS A CA 1
ATOM 654 C C . LYS A 1 86 ? -9.399 -3.444 4.549 1.00 89.88 86 LYS A C 1
ATOM 656 O O . LYS A 1 86 ? -9.909 -4.082 5.474 1.00 89.88 86 LYS A O 1
ATOM 661 N N . GLN A 1 87 ? -10.063 -2.519 3.866 1.00 90.31 87 GLN A N 1
ATOM 662 C CA . GLN A 1 87 ? -11.482 -2.246 3.978 1.00 90.31 87 GLN A CA 1
ATOM 663 C C . GLN A 1 87 ? -12.272 -2.662 2.737 1.00 90.31 87 GLN A C 1
ATOM 665 O O . GLN A 1 87 ? -13.439 -2.282 2.649 1.00 90.31 87 GLN A O 1
ATOM 670 N N . ASP A 1 88 ? -11.677 -3.410 1.808 1.00 93.00 88 ASP A N 1
ATOM 671 C CA . ASP A 1 88 ? -12.358 -3.875 0.597 1.00 93.00 88 ASP A CA 1
ATOM 672 C C . ASP A 1 88 ? -12.848 -2.692 -0.269 1.00 93.00 88 ASP A C 1
ATOM 674 O O . ASP A 1 88 ? -13.929 -2.712 -0.856 1.00 93.00 88 ASP A O 1
ATOM 678 N N . ARG A 1 89 ? -12.070 -1.597 -0.295 1.00 95.69 89 ARG A N 1
ATOM 679 C CA . ARG A 1 89 ? -12.371 -0.349 -1.025 1.00 95.69 89 ARG A CA 1
ATOM 680 C C . ARG A 1 89 ? -11.283 -0.043 -2.062 1.00 95.69 89 ARG A C 1
ATOM 682 O O . ARG A 1 89 ? -10.617 0.992 -1.957 1.00 95.69 89 ARG A O 1
ATOM 689 N N . PRO A 1 90 ? -11.081 -0.907 -3.069 1.00 97.38 90 PRO A N 1
ATOM 690 C CA . PRO A 1 90 ? -9.925 -0.812 -3.954 1.00 97.38 90 PRO A CA 1
ATOM 691 C C . PRO A 1 90 ? -9.930 0.439 -4.844 1.00 97.38 90 PRO A C 1
ATOM 693 O O . PRO A 1 90 ? -8.875 1.034 -5.030 1.00 97.38 90 PRO A O 1
ATOM 696 N N . ALA A 1 91 ? -11.094 0.929 -5.286 1.00 97.94 91 ALA A N 1
ATOM 697 C CA . ALA A 1 91 ? -11.183 2.164 -6.079 1.00 97.94 91 ALA A CA 1
ATOM 698 C C . ALA A 1 91 ? -10.677 3.405 -5.314 1.00 97.94 91 ALA A C 1
ATOM 700 O O . ALA A 1 91 ? -9.977 4.249 -5.857 1.00 97.94 91 ALA A O 1
ATOM 701 N N . GLN A 1 92 ? -10.970 3.497 -4.013 1.00 97.38 92 GLN A N 1
ATOM 702 C CA . GLN A 1 92 ? -10.477 4.604 -3.182 1.00 97.38 92 GLN A CA 1
ATOM 703 C C . GLN A 1 92 ? -9.006 4.427 -2.810 1.00 97.38 92 GLN A C 1
ATOM 705 O O . GLN A 1 92 ? -8.308 5.406 -2.557 1.00 97.38 92 GLN A O 1
ATOM 710 N N . SER A 1 93 ? -8.534 3.179 -2.766 1.00 97.88 93 SER A N 1
ATOM 711 C CA . SER A 1 93 ? -7.110 2.895 -2.636 1.00 97.88 93 SER A CA 1
ATOM 712 C C . SER A 1 93 ? -6.342 3.366 -3.868 1.00 97.88 93 SER A C 1
ATOM 714 O O . SER A 1 93 ? -5.342 4.055 -3.710 1.00 97.88 93 SER A O 1
ATOM 716 N N . GLU A 1 94 ? -6.837 3.066 -5.071 1.00 98.38 94 GLU A N 1
ATOM 717 C CA . GLU A 1 94 ? -6.248 3.490 -6.346 1.00 98.38 94 GLU A CA 1
ATOM 718 C C . GLU A 1 94 ? -6.019 5.003 -6.394 1.00 98.38 94 GLU A C 1
ATOM 720 O O . GLU A 1 94 ? -4.881 5.437 -6.569 1.00 98.38 94 GLU A O 1
ATOM 725 N N . GLU A 1 95 ? -7.064 5.801 -6.147 1.00 97.88 95 GLU A N 1
ATOM 726 C CA . GLU A 1 95 ? -6.977 7.269 -6.143 1.00 97.88 95 GLU A CA 1
ATOM 727 C C . GLU A 1 95 ? -5.862 7.780 -5.215 1.00 97.88 95 GLU A C 1
ATOM 729 O O . GLU A 1 95 ? -5.032 8.608 -5.600 1.00 97.88 95 GLU A O 1
ATOM 734 N N . VAL A 1 96 ? -5.815 7.253 -3.991 1.00 97.75 96 VAL A N 1
ATOM 735 C CA . VAL A 1 96 ? -4.871 7.698 -2.960 1.00 97.75 96 VAL A CA 1
ATOM 736 C C . VAL A 1 96 ? -3.454 7.175 -3.208 1.00 97.75 96 VAL A C 1
ATOM 738 O O . VAL A 1 96 ? -2.481 7.876 -2.940 1.00 97.75 96 VAL A O 1
ATOM 741 N N . LEU A 1 97 ? -3.295 5.967 -3.746 1.00 98.38 97 LEU A N 1
ATOM 742 C CA . LEU A 1 97 ? -1.980 5.412 -4.073 1.00 98.38 97 LEU A CA 1
ATOM 743 C C . LEU A 1 97 ? -1.342 6.130 -5.262 1.00 98.38 97 LEU A C 1
ATOM 745 O O . LEU A 1 97 ? -0.139 6.382 -5.226 1.00 98.38 97 LEU A O 1
ATOM 749 N N . LEU A 1 98 ? -2.128 6.512 -6.272 1.00 98.31 98 LEU A N 1
ATOM 750 C CA . LEU A 1 98 ? -1.652 7.346 -7.379 1.00 98.31 98 LEU A CA 1
ATOM 751 C C . LEU A 1 98 ? -1.144 8.703 -6.878 1.00 98.31 98 LEU A C 1
ATOM 753 O O . LEU A 1 98 ? -0.083 9.167 -7.299 1.00 98.31 98 LEU A O 1
ATOM 757 N N . GLU A 1 99 ? -1.855 9.318 -5.931 1.00 97.44 99 GLU A N 1
ATOM 758 C CA . GLU A 1 99 ? -1.385 10.530 -5.261 1.00 97.44 99 GLU A CA 1
ATOM 759 C C . GLU A 1 99 ? -0.088 10.291 -4.474 1.00 97.44 99 GLU A C 1
ATOM 761 O O . GLU A 1 99 ? 0.859 11.063 -4.617 1.00 97.44 99 GLU A O 1
ATOM 766 N N . ALA A 1 100 ? -0.008 9.215 -3.689 1.00 97.19 100 ALA A N 1
ATOM 767 C CA . ALA A 1 100 ? 1.184 8.898 -2.905 1.00 97.19 100 ALA A CA 1
ATOM 768 C C . ALA A 1 100 ? 2.426 8.683 -3.785 1.00 97.19 100 ALA A C 1
ATOM 770 O O . ALA A 1 100 ? 3.507 9.159 -3.441 1.00 97.19 100 ALA A O 1
ATOM 771 N N . ILE A 1 101 ? 2.266 8.003 -4.928 1.00 97.62 101 ILE A N 1
ATOM 772 C CA . ILE A 1 101 ? 3.328 7.795 -5.924 1.00 97.62 101 ILE A CA 1
ATOM 773 C C . ILE A 1 101 ? 3.806 9.140 -6.467 1.00 97.62 101 ILE A C 1
ATOM 775 O O . ILE A 1 101 ? 4.999 9.427 -6.413 1.00 97.62 101 ILE A O 1
ATOM 779 N N . ARG A 1 102 ? 2.877 9.990 -6.921 1.00 96.62 102 ARG A N 1
ATOM 780 C CA . ARG A 1 102 ? 3.199 11.322 -7.446 1.00 96.62 102 ARG A CA 1
ATOM 781 C C . ARG A 1 102 ? 3.962 12.165 -6.423 1.00 96.62 102 ARG A C 1
ATOM 783 O O . ARG A 1 102 ? 4.962 12.772 -6.780 1.00 96.62 102 ARG A O 1
ATOM 790 N N . LEU A 1 103 ? 3.520 12.190 -5.164 1.00 95.69 103 LEU A N 1
ATOM 791 C CA . LEU A 1 103 ? 4.189 12.934 -4.089 1.00 95.69 103 LEU A CA 1
ATOM 792 C C . LEU A 1 103 ? 5.595 12.389 -3.792 1.00 95.69 103 LEU A C 1
ATOM 794 O O . LEU A 1 103 ? 6.526 13.167 -3.595 1.00 95.69 103 LEU A O 1
ATOM 798 N N . ALA A 1 104 ? 5.762 11.063 -3.773 1.00 94.50 104 ALA A N 1
ATOM 799 C CA . ALA A 1 104 ? 7.056 10.425 -3.526 1.00 94.50 104 ALA A CA 1
ATOM 800 C C . ALA A 1 104 ? 8.073 10.700 -4.648 1.00 94.50 104 ALA A C 1
ATOM 802 O O . ALA A 1 104 ? 9.255 10.917 -4.374 1.00 94.50 104 ALA A O 1
ATOM 803 N N . GLU A 1 105 ? 7.613 10.734 -5.900 1.00 94.69 105 GLU A N 1
ATOM 804 C CA . GLU A 1 105 ? 8.469 10.943 -7.071 1.00 94.69 105 GLU A CA 1
ATOM 805 C C . GLU A 1 105 ? 9.065 12.356 -7.156 1.00 94.69 105 GLU A C 1
ATOM 807 O O . GLU A 1 105 ? 10.138 12.519 -7.734 1.00 94.69 105 GLU A O 1
ATOM 812 N N . VAL A 1 106 ? 8.426 13.370 -6.556 1.00 90.12 106 VAL A N 1
ATOM 813 C CA . VAL A 1 106 ? 8.861 14.779 -6.649 1.00 90.12 106 VAL A CA 1
ATOM 814 C C . VAL A 1 106 ? 10.273 15.004 -6.095 1.00 90.12 106 VAL A C 1
ATOM 816 O O . VAL A 1 106 ? 11.053 15.726 -6.712 1.00 90.12 106 VAL A O 1
ATOM 819 N N . ASN A 1 107 ? 10.619 14.397 -4.955 1.00 77.31 107 ASN A N 1
ATOM 820 C CA . ASN A 1 107 ? 11.910 14.647 -4.295 1.00 77.31 107 ASN A CA 1
ATOM 821 C C . ASN A 1 107 ? 12.962 13.579 -4.587 1.00 77.31 107 ASN A C 1
ATOM 823 O O . ASN A 1 107 ? 14.133 13.903 -4.774 1.00 77.31 107 ASN A O 1
ATOM 827 N N . ASN A 1 108 ? 12.557 12.309 -4.598 1.00 75.94 108 ASN A N 1
ATOM 828 C CA . ASN A 1 108 ? 13.494 11.185 -4.655 1.00 75.94 108 ASN A CA 1
ATOM 829 C C . ASN A 1 108 ? 13.492 10.483 -6.018 1.00 75.94 108 ASN A C 1
ATOM 831 O O . ASN A 1 108 ? 14.261 9.541 -6.223 1.00 75.94 108 ASN A O 1
ATOM 835 N N . GLY A 1 109 ? 12.625 10.911 -6.942 1.00 89.88 109 GLY A N 1
ATOM 836 C CA . GLY A 1 109 ? 12.336 10.159 -8.152 1.00 89.88 109 GLY A CA 1
ATOM 837 C C . GLY A 1 109 ? 11.808 8.765 -7.814 1.00 89.88 109 GLY A C 1
ATOM 838 O O . GLY A 1 109 ? 11.079 8.554 -6.849 1.00 89.88 109 GLY A O 1
ATOM 839 N N . GLU A 1 110 ? 12.193 7.787 -8.621 1.00 91.00 110 GLU A N 1
ATOM 840 C CA . GLU A 1 110 ? 11.822 6.398 -8.389 1.00 91.00 110 GLU A CA 1
ATOM 841 C C . GLU A 1 110 ? 12.700 5.750 -7.299 1.00 91.00 110 GLU A C 1
ATOM 843 O O . GLU A 1 110 ? 13.863 5.403 -7.533 1.00 91.00 110 GLU A O 1
ATOM 848 N N . ASP A 1 111 ? 12.124 5.511 -6.125 1.00 91.31 111 ASP A N 1
ATOM 849 C CA . ASP A 1 111 ? 12.790 4.878 -4.985 1.00 91.31 111 ASP A CA 1
ATOM 850 C C . ASP A 1 111 ? 12.011 3.654 -4.451 1.00 91.31 111 ASP A C 1
ATOM 852 O O . ASP A 1 111 ? 11.005 3.208 -5.011 1.00 91.31 111 ASP A O 1
ATOM 856 N N . GLN A 1 112 ? 12.482 3.085 -3.339 1.00 90.81 112 GLN A N 1
ATOM 857 C CA . GLN A 1 112 ? 11.808 1.967 -2.667 1.00 90.81 112 GLN A CA 1
ATOM 858 C C . GLN A 1 112 ? 10.369 2.288 -2.216 1.00 90.81 112 GLN A C 1
ATOM 860 O O . GLN A 1 112 ? 9.541 1.378 -2.153 1.00 90.81 112 GLN A O 1
ATOM 865 N N . ASN A 1 113 ? 10.051 3.553 -1.917 1.00 92.00 113 ASN A N 1
ATOM 866 C CA . ASN A 1 113 ? 8.713 3.963 -1.493 1.00 92.00 113 ASN A CA 1
ATOM 867 C C . ASN A 1 113 ? 7.759 3.961 -2.689 1.00 92.00 113 ASN A C 1
ATOM 869 O O . ASN A 1 113 ? 6.656 3.422 -2.591 1.00 92.00 113 ASN A O 1
ATOM 873 N N . VAL A 1 114 ? 8.218 4.470 -3.837 1.00 96.31 114 VAL A N 1
ATOM 874 C CA . VAL A 1 114 ? 7.484 4.390 -5.109 1.00 96.31 114 VAL A CA 1
ATOM 875 C C . VAL A 1 114 ? 7.213 2.932 -5.478 1.00 96.31 114 VAL A C 1
ATOM 877 O O . VAL A 1 114 ? 6.084 2.579 -5.814 1.00 96.31 114 VAL A O 1
ATOM 880 N N . ALA A 1 115 ? 8.205 2.048 -5.345 1.00 95.62 115 ALA A N 1
ATOM 881 C CA . ALA A 1 115 ? 8.020 0.624 -5.617 1.00 95.62 115 ALA A CA 1
ATOM 882 C C . ALA A 1 115 ? 6.986 -0.053 -4.694 1.00 95.62 115 ALA A C 1
ATOM 884 O O . ALA A 1 115 ? 6.172 -0.860 -5.158 1.00 95.62 115 ALA A O 1
ATOM 885 N N . ALA A 1 116 ? 6.992 0.277 -3.399 1.00 94.00 116 ALA A N 1
ATOM 886 C CA . ALA A 1 116 ? 6.020 -0.245 -2.439 1.00 94.00 116 ALA A CA 1
ATOM 887 C C . ALA A 1 116 ? 4.591 0.243 -2.746 1.00 94.00 116 ALA A C 1
ATOM 889 O O . ALA A 1 116 ? 3.640 -0.548 -2.727 1.00 94.00 116 ALA A O 1
ATOM 890 N N . ALA A 1 117 ? 4.446 1.524 -3.095 1.00 96.81 117 ALA A N 1
ATOM 891 C CA . ALA A 1 117 ? 3.172 2.106 -3.498 1.00 96.81 117 ALA A CA 1
ATOM 892 C C . ALA A 1 117 ? 2.642 1.492 -4.803 1.00 96.81 117 ALA A C 1
ATOM 894 O O . ALA A 1 117 ? 1.477 1.105 -4.854 1.00 96.81 117 ALA A O 1
ATOM 895 N N . LEU A 1 118 ? 3.502 1.292 -5.809 1.00 98.12 118 LEU A N 1
ATOM 896 C CA . LEU A 1 118 ? 3.154 0.617 -7.066 1.00 98.12 118 LEU A CA 1
ATOM 897 C C . LEU A 1 118 ? 2.711 -0.835 -6.858 1.00 98.12 118 LEU A C 1
ATOM 899 O O . LEU A 1 118 ? 1.726 -1.263 -7.452 1.00 98.12 118 LEU A O 1
ATOM 903 N N . SER A 1 119 ? 3.394 -1.585 -5.989 1.00 96.69 119 SER A N 1
ATOM 904 C CA . SER A 1 119 ? 3.009 -2.971 -5.674 1.00 96.69 119 SER A CA 1
ATOM 905 C C . SER A 1 119 ? 1.626 -3.031 -5.014 1.00 96.69 119 SER A C 1
ATOM 907 O O . SER A 1 119 ? 0.802 -3.894 -5.316 1.00 96.69 119 SER A O 1
ATOM 909 N N . THR A 1 120 ? 1.342 -2.072 -4.130 1.00 97.25 120 THR A N 1
ATOM 910 C CA . THR A 1 120 ? 0.032 -1.950 -3.477 1.00 97.25 120 THR A CA 1
ATOM 911 C C . THR A 1 120 ? -1.048 -1.516 -4.470 1.00 97.25 120 THR A C 1
ATOM 913 O O . THR A 1 120 ? -2.158 -2.043 -4.427 1.00 97.25 120 THR A O 1
ATOM 916 N N . LEU A 1 121 ? -0.719 -0.629 -5.413 1.00 98.50 121 LEU A N 1
ATOM 917 C CA . LEU A 1 121 ? -1.617 -0.227 -6.497 1.00 98.50 121 LEU A CA 1
ATOM 918 C C . LEU A 1 121 ? -1.932 -1.410 -7.421 1.00 98.50 121 LEU A C 1
ATOM 920 O O . LEU A 1 121 ? -3.082 -1.599 -7.798 1.00 98.50 121 LEU A O 1
ATOM 924 N N . GLY A 1 122 ? -0.948 -2.268 -7.704 1.00 97.81 122 GLY A N 1
ATOM 925 C CA . GLY A 1 122 ? -1.161 -3.501 -8.462 1.00 97.81 122 GLY A CA 1
ATOM 926 C C . GLY A 1 122 ? -2.171 -4.436 -7.798 1.00 97.81 122 GLY A C 1
ATOM 927 O O . GLY A 1 122 ? -3.033 -4.993 -8.473 1.00 97.81 122 GLY A O 1
ATOM 928 N N . ARG A 1 123 ? -2.134 -4.551 -6.464 1.00 96.56 123 ARG A N 1
ATOM 929 C CA . ARG A 1 123 ? -3.164 -5.282 -5.706 1.00 96.56 123 ARG A CA 1
ATOM 930 C C . ARG A 1 123 ? -4.537 -4.616 -5.810 1.00 96.56 123 ARG A C 1
ATOM 932 O O . ARG A 1 123 ? -5.521 -5.313 -6.029 1.00 96.56 123 ARG A O 1
ATOM 939 N N . ALA A 1 124 ? -4.600 -3.287 -5.705 1.00 97.94 124 ALA A N 1
ATOM 940 C CA . ALA A 1 124 ? -5.846 -2.535 -5.866 1.00 97.94 124 ALA A CA 1
ATOM 941 C C . ALA A 1 124 ? -6.471 -2.722 -7.256 1.00 97.94 124 ALA A C 1
ATOM 943 O O . ALA A 1 124 ? -7.691 -2.816 -7.374 1.00 97.94 124 ALA A O 1
ATOM 944 N N . TYR A 1 125 ? -5.653 -2.799 -8.305 1.00 98.31 125 TYR A N 1
ATOM 945 C CA . TYR A 1 125 ? -6.112 -3.103 -9.657 1.00 98.31 125 TYR A CA 1
ATOM 946 C C . TYR A 1 125 ? -6.594 -4.547 -9.803 1.00 98.31 125 TYR A C 1
ATOM 948 O O . TYR A 1 125 ? -7.657 -4.768 -10.378 1.00 98.31 125 TYR A O 1
ATOM 956 N N . ALA A 1 126 ? -5.882 -5.521 -9.231 1.00 95.88 126 ALA A N 1
ATOM 957 C CA . ALA A 1 126 ? -6.309 -6.920 -9.251 1.00 95.88 126 ALA A CA 1
ATOM 958 C C . ALA A 1 126 ? -7.665 -7.129 -8.544 1.00 95.88 126 ALA A C 1
ATOM 960 O O . ALA A 1 126 ? -8.533 -7.805 -9.087 1.00 95.88 126 ALA A O 1
ATOM 961 N N . GLU A 1 127 ? -7.898 -6.483 -7.394 1.00 95.94 127 GLU A N 1
ATOM 962 C CA . GLU A 1 127 ? -9.199 -6.503 -6.693 1.00 95.94 127 GLU A CA 1
ATOM 963 C C . GLU A 1 127 ? -10.336 -5.841 -7.501 1.00 95.94 127 GLU A C 1
ATOM 965 O O . GLU A 1 127 ? -11.511 -6.077 -7.227 1.00 95.94 127 GLU A O 1
ATOM 970 N N . GLN A 1 128 ? -10.001 -5.034 -8.513 1.00 96.88 128 GLN A N 1
ATOM 971 C CA . GLN A 1 128 ? -10.941 -4.432 -9.467 1.00 96.88 128 GLN A CA 1
ATOM 972 C C . GLN A 1 128 ? -11.025 -5.190 -10.802 1.00 96.88 128 GLN A C 1
ATOM 974 O O . GLN A 1 128 ? -11.664 -4.696 -11.729 1.00 96.88 128 GLN A O 1
ATOM 979 N N . ALA A 1 129 ? -10.364 -6.345 -10.929 1.00 96.31 129 ALA A N 1
ATOM 980 C CA . ALA A 1 129 ? -10.208 -7.090 -12.183 1.00 96.31 129 ALA A CA 1
ATOM 981 C C . ALA A 1 129 ? -9.520 -6.301 -13.324 1.00 96.31 129 ALA A C 1
ATOM 983 O O . ALA A 1 129 ? -9.644 -6.641 -14.499 1.00 96.31 129 ALA A O 1
ATOM 984 N N . LYS A 1 130 ? -8.760 -5.248 -12.995 1.00 97.56 130 LYS A N 1
ATOM 985 C CA . LYS A 1 130 ? -7.947 -4.461 -13.938 1.00 97.56 130 LYS A CA 1
ATOM 986 C C . LYS A 1 130 ? -6.565 -5.108 -14.115 1.00 97.56 130 LYS A C 1
ATOM 988 O O . LYS A 1 130 ? -5.541 -4.548 -13.722 1.00 97.56 130 LYS A O 1
ATOM 993 N N . PHE A 1 131 ? -6.517 -6.334 -14.635 1.00 96.12 131 PHE A N 1
ATOM 994 C CA . PHE A 1 131 ? -5.291 -7.147 -14.603 1.00 96.12 131 PHE A CA 1
ATOM 995 C C . PHE A 1 131 ? -4.147 -6.591 -15.458 1.00 96.12 131 PHE A C 1
ATOM 997 O O . PHE A 1 131 ? -2.998 -6.611 -15.016 1.00 96.12 131 PHE A O 1
ATOM 1004 N N . ALA A 1 132 ? -4.447 -6.010 -16.622 1.00 96.44 132 ALA A N 1
ATOM 1005 C CA . ALA A 1 132 ? -3.442 -5.350 -17.457 1.00 96.44 132 ALA A CA 1
ATOM 1006 C C . ALA A 1 132 ? -2.740 -4.201 -16.708 1.00 96.44 132 ALA A C 1
ATOM 1008 O O . ALA A 1 132 ? -1.508 -4.162 -16.639 1.00 96.44 132 ALA A O 1
ATOM 1009 N N . ASP A 1 133 ? -3.516 -3.330 -16.054 1.00 97.50 133 ASP A N 1
ATOM 1010 C CA . ASP A 1 133 ? -2.977 -2.232 -15.246 1.00 97.50 133 ASP A CA 1
ATOM 1011 C C . ASP A 1 133 ? -2.163 -2.768 -14.056 1.00 97.50 133 ASP A C 1
ATOM 1013 O O . ASP A 1 133 ? -1.084 -2.253 -13.750 1.00 97.50 133 ASP A O 1
ATOM 1017 N N . ALA A 1 134 ? -2.637 -3.844 -13.411 1.00 97.69 134 ALA A N 1
ATOM 1018 C CA . ALA A 1 134 ? -1.929 -4.517 -12.322 1.00 97.69 134 ALA A CA 1
ATOM 1019 C C . ALA A 1 134 ? -0.564 -5.067 -12.763 1.00 97.69 134 ALA A C 1
ATOM 1021 O O . ALA A 1 134 ? 0.427 -4.928 -12.039 1.00 97.69 134 ALA A O 1
ATOM 1022 N N . ILE A 1 135 ? -0.491 -5.685 -13.943 1.00 97.50 135 ILE A N 1
ATOM 1023 C CA . ILE A 1 135 ? 0.754 -6.202 -14.521 1.00 97.50 135 ILE A CA 1
ATOM 1024 C C . ILE A 1 135 ? 1.727 -5.050 -14.786 1.00 97.50 135 ILE A C 1
ATOM 1026 O O . ILE A 1 135 ? 2.903 -5.142 -14.418 1.00 97.50 135 ILE A O 1
ATOM 1030 N N . ASP A 1 136 ? 1.261 -3.954 -15.381 1.00 97.88 136 ASP A N 1
ATOM 1031 C CA . ASP A 1 136 ? 2.128 -2.842 -15.769 1.00 97.88 136 ASP A CA 1
ATOM 1032 C C . ASP A 1 136 ? 2.729 -2.111 -14.564 1.00 97.88 136 ASP A C 1
ATOM 1034 O O . ASP A 1 136 ? 3.945 -1.866 -14.528 1.00 97.88 136 ASP A O 1
ATOM 1038 N N . VAL A 1 137 ? 1.936 -1.845 -13.520 1.00 98.06 137 VAL A N 1
ATOM 1039 C CA . VAL A 1 137 ? 2.472 -1.225 -12.297 1.00 98.06 137 VAL A CA 1
ATOM 1040 C C . VAL A 1 137 ? 3.408 -2.160 -11.533 1.00 98.06 137 VAL A C 1
ATOM 1042 O O . VAL A 1 137 ? 4.434 -1.702 -11.024 1.00 98.06 137 VAL A O 1
ATOM 1045 N N . ASN A 1 138 ? 3.144 -3.472 -11.512 1.00 97.31 138 ASN A N 1
ATOM 1046 C CA . ASN A 1 138 ? 4.038 -4.440 -10.869 1.00 97.31 138 ASN A CA 1
ATOM 1047 C C . ASN A 1 138 ? 5.355 -4.616 -11.640 1.00 97.31 138 ASN A C 1
ATOM 1049 O O . ASN A 1 138 ? 6.418 -4.679 -11.021 1.00 97.31 138 ASN A O 1
ATOM 1053 N N . LYS A 1 139 ? 5.343 -4.603 -12.981 1.00 97.81 139 LYS A N 1
ATOM 1054 C CA . LYS A 1 139 ? 6.581 -4.553 -13.785 1.00 97.81 139 LYS A CA 1
ATOM 1055 C C . LYS A 1 139 ? 7.411 -3.322 -13.442 1.00 97.81 139 LYS A C 1
ATOM 1057 O O . LYS A 1 139 ? 8.636 -3.411 -13.314 1.00 97.81 139 LYS A O 1
ATOM 1062 N N . ARG A 1 140 ? 6.757 -2.165 -13.290 1.00 97.38 140 ARG A N 1
ATOM 1063 C CA . ARG A 1 140 ? 7.427 -0.931 -12.876 1.00 97.38 140 ARG A CA 1
ATOM 1064 C C . ARG A 1 140 ? 8.022 -1.070 -11.472 1.00 97.38 140 ARG A C 1
ATOM 1066 O O . ARG A 1 140 ? 9.193 -0.740 -11.305 1.00 97.38 140 ARG A O 1
ATOM 1073 N N . ALA A 1 141 ? 7.283 -1.627 -10.513 1.00 96.62 141 ALA A N 1
ATOM 1074 C CA . ALA A 1 141 ? 7.790 -1.896 -9.169 1.00 96.62 141 ALA A CA 1
ATOM 1075 C C . ALA A 1 141 ? 9.033 -2.804 -9.195 1.00 96.62 141 ALA A C 1
ATOM 1077 O O . ALA A 1 141 ? 10.069 -2.423 -8.656 1.00 96.62 141 ALA A O 1
ATOM 1078 N N . VAL A 1 142 ? 8.984 -3.945 -9.895 1.00 95.38 142 VAL A N 1
ATOM 1079 C CA . VAL A 1 142 ? 10.121 -4.881 -10.030 1.00 95.38 142 VAL A CA 1
ATOM 1080 C C . VAL A 1 142 ? 11.362 -4.187 -10.592 1.00 95.38 142 VAL A C 1
ATOM 1082 O O . VAL A 1 142 ? 12.463 -4.374 -10.072 1.00 95.38 142 VAL A O 1
ATOM 1085 N N . ARG A 1 143 ? 11.201 -3.355 -11.629 1.00 95.81 143 ARG A N 1
ATOM 1086 C CA . ARG A 1 143 ? 12.303 -2.582 -12.225 1.00 95.81 143 ARG A CA 1
ATOM 1087 C C . ARG A 1 143 ? 12.982 -1.679 -11.192 1.00 95.81 143 ARG A C 1
ATOM 1089 O O . ARG A 1 143 ? 14.209 -1.645 -11.127 1.00 95.81 143 ARG A O 1
ATOM 1096 N N . ILE A 1 144 ? 12.190 -0.965 -10.392 1.00 94.69 144 ILE A N 1
ATOM 1097 C CA . ILE A 1 144 ? 12.698 -0.045 -9.370 1.00 94.69 144 ILE A CA 1
ATOM 1098 C C . ILE A 1 144 ? 13.391 -0.828 -8.253 1.00 94.69 144 ILE A C 1
ATOM 1100 O O . ILE A 1 144 ? 14.526 -0.508 -7.910 1.00 94.69 144 ILE A O 1
ATOM 1104 N N . VAL A 1 145 ? 12.762 -1.885 -7.730 1.00 92.81 145 VAL A N 1
ATOM 1105 C CA . VAL A 1 145 ? 13.339 -2.697 -6.648 1.00 92.81 145 VAL A CA 1
ATOM 1106 C C . VAL A 1 145 ? 14.657 -3.337 -7.079 1.00 92.81 145 VAL A C 1
ATOM 1108 O O . VAL A 1 145 ? 15.611 -3.276 -6.316 1.00 92.81 145 VAL A O 1
ATOM 1111 N N . ARG A 1 146 ? 14.765 -3.868 -8.305 1.00 92.31 146 ARG A N 1
ATOM 1112 C CA . ARG A 1 146 ? 16.034 -4.409 -8.832 1.00 92.31 146 ARG A CA 1
ATOM 1113 C C . ARG A 1 146 ? 17.132 -3.353 -8.965 1.00 92.31 146 ARG A C 1
ATOM 1115 O O . ARG A 1 146 ? 18.303 -3.664 -8.783 1.00 92.31 146 ARG A O 1
ATOM 1122 N N . ARG A 1 147 ? 16.773 -2.104 -9.282 1.00 92.12 147 ARG A N 1
ATOM 1123 C CA . ARG A 1 147 ? 17.740 -0.995 -9.321 1.00 92.12 147 ARG A CA 1
ATOM 1124 C C . ARG A 1 147 ? 18.199 -0.603 -7.914 1.00 92.12 147 ARG A C 1
ATOM 1126 O O . ARG A 1 147 ? 19.379 -0.340 -7.720 1.00 92.12 147 ARG A O 1
ATOM 1133 N N . VAL A 1 148 ? 17.271 -0.539 -6.956 1.00 89.56 148 VAL A N 1
ATOM 1134 C CA . VAL A 1 148 ? 17.548 -0.143 -5.562 1.00 89.56 148 VAL A CA 1
ATOM 1135 C C . VAL A 1 148 ? 18.293 -1.240 -4.796 1.00 89.56 148 VAL A C 1
ATOM 1137 O O . VAL A 1 148 ? 19.179 -0.935 -4.001 1.00 89.56 148 VAL A O 1
ATOM 1140 N N . TYR A 1 149 ? 17.969 -2.506 -5.058 1.00 87.06 149 TYR A N 1
ATOM 1141 C CA . TYR A 1 149 ? 18.581 -3.686 -4.454 1.00 87.06 149 TYR A CA 1
ATOM 1142 C C . TYR A 1 149 ? 19.183 -4.565 -5.559 1.00 87.06 149 TYR A C 1
ATOM 1144 O O . TYR A 1 149 ? 18.500 -5.437 -6.095 1.00 87.06 149 TYR A O 1
ATOM 1152 N N . PRO A 1 150 ? 20.465 -4.358 -5.911 1.00 76.62 150 PRO A N 1
ATOM 1153 C CA . PRO A 1 150 ? 21.094 -5.047 -7.040 1.00 76.62 150 PRO A CA 1
ATOM 1154 C C . PRO A 1 150 ? 21.291 -6.550 -6.829 1.00 76.62 150 PRO A C 1
ATOM 1156 O O . PRO A 1 150 ? 21.578 -7.267 -7.784 1.00 76.62 150 PRO A O 1
ATOM 1159 N N . ARG A 1 151 ? 21.194 -7.032 -5.584 1.00 79.62 151 ARG A N 1
ATOM 1160 C CA . ARG A 1 151 ? 21.264 -8.464 -5.297 1.00 79.62 151 ARG A CA 1
ATOM 1161 C C . ARG A 1 151 ? 19.891 -9.093 -5.501 1.00 79.62 151 ARG A C 1
ATOM 1163 O O . ARG A 1 151 ? 18.908 -8.647 -4.915 1.00 79.62 151 ARG A O 1
ATOM 1170 N N . GLU A 1 152 ? 19.838 -10.132 -6.326 1.00 67.50 152 GLU A N 1
ATOM 1171 C CA . GLU A 1 152 ? 18.582 -10.809 -6.672 1.00 67.50 152 GLU A CA 1
ATOM 1172 C C . GLU A 1 152 ? 17.963 -11.588 -5.502 1.00 67.50 152 GLU A C 1
ATOM 1174 O O . GLU A 1 152 ? 16.765 -11.853 -5.522 1.00 67.50 152 GLU A O 1
ATOM 1179 N N . ASP A 1 153 ? 18.754 -11.910 -4.475 1.00 72.62 153 ASP A N 1
ATOM 1180 C CA . ASP A 1 153 ? 18.335 -12.623 -3.262 1.00 72.62 153 ASP A CA 1
ATOM 1181 C C . ASP A 1 153 ? 17.660 -11.722 -2.215 1.00 72.62 153 ASP A C 1
ATOM 1183 O O . ASP A 1 153 ? 17.324 -12.178 -1.126 1.00 72.62 153 ASP A O 1
ATOM 1187 N N . HIS A 1 154 ? 17.447 -10.441 -2.521 1.00 81.31 154 HIS A N 1
ATOM 1188 C CA . HIS A 1 154 ? 16.824 -9.516 -1.588 1.00 81.31 154 HIS A CA 1
ATOM 1189 C C . HIS A 1 154 ? 15.311 -9.769 -1.477 1.00 81.31 154 HIS A C 1
ATOM 1191 O O . HIS A 1 154 ? 14.602 -9.715 -2.483 1.00 81.31 154 HIS A O 1
ATOM 1197 N N . ASP A 1 155 ? 14.789 -9.922 -0.254 1.00 85.06 155 ASP A N 1
ATOM 1198 C CA . ASP A 1 155 ? 13.370 -10.224 0.022 1.00 85.06 155 ASP A CA 1
ATOM 1199 C C . ASP A 1 155 ? 12.393 -9.307 -0.736 1.00 85.06 155 ASP A C 1
ATOM 1201 O O . ASP A 1 155 ? 11.394 -9.751 -1.297 1.00 85.06 155 ASP A O 1
ATOM 1205 N N . ARG A 1 156 ? 12.727 -8.014 -0.858 1.00 84.56 156 ARG A N 1
ATOM 1206 C CA . ARG A 1 156 ? 11.915 -7.044 -1.621 1.00 84.56 156 ARG A CA 1
ATOM 1207 C C . ARG A 1 156 ? 11.784 -7.389 -3.109 1.00 84.56 156 ARG A C 1
ATOM 1209 O O . ARG A 1 156 ? 10.748 -7.094 -3.703 1.00 84.56 156 ARG A O 1
ATOM 1216 N N . VAL A 1 157 ? 12.830 -7.947 -3.729 1.00 86.12 157 VAL A N 1
ATOM 1217 C CA . VAL A 1 157 ? 12.806 -8.380 -5.137 1.00 86.12 157 VAL A CA 1
ATOM 1218 C C . VAL A 1 157 ? 11.871 -9.578 -5.274 1.00 86.12 157 VAL A C 1
ATOM 1220 O O . VAL A 1 157 ? 11.042 -9.590 -6.185 1.00 86.12 157 VAL A O 1
ATOM 1223 N N . ALA A 1 158 ? 11.954 -10.537 -4.348 1.00 88.19 158 ALA A N 1
ATOM 1224 C CA . ALA A 1 158 ? 11.068 -11.697 -4.312 1.00 88.19 158 ALA A CA 1
ATOM 1225 C C . ALA A 1 158 ? 9.594 -11.285 -4.147 1.00 88.19 158 ALA A C 1
ATOM 1227 O O . ALA A 1 158 ? 8.755 -11.719 -4.936 1.00 88.19 158 ALA A O 1
ATOM 1228 N N . ASP A 1 159 ? 9.289 -10.380 -3.212 1.00 89.56 159 ASP A N 1
ATOM 1229 C CA . ASP A 1 159 ? 7.933 -9.858 -2.994 1.00 89.56 159 ASP A CA 1
ATOM 1230 C C . ASP A 1 159 ? 7.357 -9.190 -4.254 1.00 89.56 159 ASP A C 1
ATOM 1232 O O . ASP A 1 159 ? 6.212 -9.435 -4.643 1.00 89.56 159 ASP A O 1
ATOM 1236 N N . ALA A 1 160 ? 8.150 -8.346 -4.924 1.00 89.31 160 ALA A N 1
ATOM 1237 C CA . ALA A 1 160 ? 7.714 -7.656 -6.137 1.00 89.31 160 ALA A CA 1
ATOM 1238 C C . ALA A 1 160 ? 7.460 -8.636 -7.297 1.00 89.31 160 ALA A C 1
ATOM 1240 O O . ALA A 1 160 ? 6.482 -8.488 -8.033 1.00 89.31 160 ALA A O 1
ATOM 1241 N N . LEU A 1 161 ? 8.311 -9.658 -7.446 1.00 92.56 161 LEU A N 1
ATOM 1242 C CA . LEU A 1 161 ? 8.127 -10.714 -8.444 1.00 92.56 161 LEU A CA 1
ATOM 1243 C C . LEU A 1 161 ? 6.896 -11.575 -8.145 1.00 92.56 161 LEU A C 1
ATOM 1245 O O . LEU A 1 161 ? 6.166 -11.917 -9.074 1.00 92.56 161 LEU A O 1
ATOM 1249 N N . LEU A 1 162 ? 6.627 -11.880 -6.874 1.00 94.44 162 LEU A N 1
ATOM 1250 C CA . LEU A 1 162 ? 5.436 -12.619 -6.460 1.00 94.44 162 LEU A CA 1
ATOM 1251 C C . LEU A 1 162 ? 4.151 -11.846 -6.790 1.00 94.44 162 LEU A C 1
ATOM 1253 O O . LEU A 1 162 ? 3.209 -12.427 -7.328 1.00 94.44 162 LEU A O 1
ATOM 1257 N N . ASN A 1 163 ? 4.124 -10.533 -6.538 1.00 92.69 163 ASN A N 1
ATOM 1258 C CA . ASN A 1 163 ? 2.987 -9.685 -6.909 1.00 92.69 163 ASN A CA 1
ATOM 1259 C C . ASN A 1 163 ? 2.761 -9.663 -8.428 1.00 92.69 163 ASN A C 1
ATOM 1261 O O . ASN A 1 163 ? 1.622 -9.760 -8.883 1.00 92.69 163 ASN A O 1
ATOM 1265 N N . LEU A 1 164 ? 3.839 -9.593 -9.218 1.00 95.06 164 LEU A N 1
ATOM 1266 C CA . LEU A 1 164 ? 3.753 -9.657 -10.676 1.00 95.06 164 LEU A CA 1
ATOM 1267 C C . LEU A 1 164 ? 3.240 -11.020 -11.166 1.00 95.06 164 LEU A C 1
ATOM 1269 O O . LEU A 1 164 ? 2.373 -11.069 -12.035 1.00 95.06 164 LEU A O 1
ATOM 1273 N N . ALA A 1 165 ? 3.742 -12.120 -10.601 1.00 94.56 165 ALA A N 1
ATOM 1274 C CA . ALA A 1 165 ? 3.281 -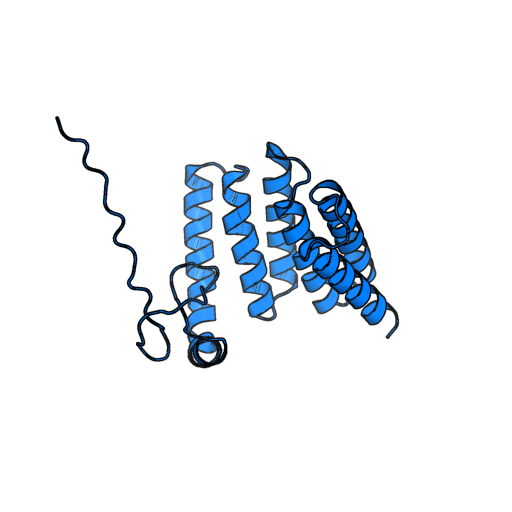13.467 -10.931 1.00 94.56 165 ALA A CA 1
ATOM 1275 C C . ALA A 1 165 ? 1.792 -13.653 -10.599 1.00 94.56 165 ALA A C 1
ATOM 1277 O O . ALA A 1 165 ? 1.048 -14.205 -11.405 1.00 94.56 165 ALA A O 1
ATOM 1278 N N . SER A 1 166 ? 1.347 -13.136 -9.450 1.00 93.31 166 SER A N 1
ATOM 1279 C CA . SER A 1 166 ? -0.063 -13.141 -9.045 1.00 93.31 166 SER A CA 1
ATOM 1280 C C . SER A 1 166 ? -0.953 -12.358 -10.020 1.00 93.31 166 SER A C 1
ATOM 1282 O O . SER A 1 166 ? -2.024 -12.833 -10.402 1.00 93.31 166 SER A O 1
ATOM 1284 N N . ALA A 1 167 ? -0.487 -11.196 -10.492 1.00 93.00 167 ALA A N 1
ATOM 1285 C CA . ALA A 1 167 ? -1.206 -10.403 -11.488 1.00 93.00 167 ALA A CA 1
ATOM 1286 C C . ALA A 1 167 ? -1.352 -11.156 -12.824 1.00 93.00 167 ALA A C 1
ATOM 1288 O O . ALA A 1 167 ? -2.454 -11.229 -13.358 1.00 93.00 167 ALA A O 1
ATOM 1289 N N . TYR A 1 168 ? -0.281 -11.790 -13.316 1.00 93.50 168 TYR A N 1
ATOM 1290 C CA . TYR A 1 168 ? -0.338 -12.637 -14.517 1.00 93.50 168 TYR A CA 1
ATOM 1291 C C . TYR A 1 168 ? -1.241 -13.859 -14.354 1.00 93.50 168 TYR A C 1
ATOM 1293 O O . TYR A 1 168 ? -1.936 -14.242 -15.289 1.00 93.50 168 TYR A O 1
ATOM 1301 N N . HIS A 1 169 ? -1.228 -14.490 -13.180 1.00 91.44 169 HIS A N 1
ATOM 1302 C CA . HIS A 1 169 ? -2.096 -15.631 -12.914 1.00 91.44 169 HIS A CA 1
ATOM 1303 C C . HIS A 1 169 ? -3.575 -15.234 -12.932 1.00 91.44 169 HIS A C 1
ATOM 1305 O O . HIS A 1 169 ? -4.392 -15.983 -13.457 1.00 91.44 169 HIS A O 1
ATOM 1311 N N . SER A 1 170 ? -3.894 -14.056 -12.391 1.00 88.56 170 SER A N 1
ATOM 1312 C CA . SER A 1 170 ? -5.261 -13.528 -12.358 1.00 88.56 170 SER A CA 1
ATOM 1313 C C . SER A 1 170 ? -5.761 -13.112 -13.746 1.00 88.56 170 SER A C 1
ATOM 1315 O O . SER A 1 170 ? -6.942 -13.256 -14.015 1.00 88.56 170 SER A O 1
ATOM 1317 N N . ASP A 1 171 ? -4.871 -12.652 -14.631 1.00 88.69 171 ASP A N 1
ATOM 1318 C CA . ASP A 1 171 ? -5.190 -12.313 -16.030 1.00 88.69 171 ASP A CA 1
ATOM 1319 C C . ASP A 1 171 ? -5.547 -13.542 -16.886 1.00 88.69 171 ASP A C 1
ATOM 1321 O O . ASP A 1 171 ? -6.260 -13.432 -17.878 1.00 88.69 171 ASP A O 1
ATOM 1325 N N . TYR A 1 172 ? -5.033 -14.721 -16.519 1.00 79.81 172 TYR A N 1
ATOM 1326 C CA . TYR A 1 172 ? -5.228 -15.957 -17.283 1.00 79.81 172 TYR A CA 1
ATOM 1327 C C . TYR A 1 172 ? -6.531 -16.706 -16.938 1.00 79.81 172 TYR A C 1
ATOM 1329 O O . TYR A 1 172 ? -6.936 -17.586 -17.700 1.00 79.81 172 TYR A O 1
ATOM 1337 N N . GLN A 1 173 ? -7.151 -16.419 -15.788 1.00 66.12 173 GLN A N 1
ATOM 1338 C CA . GLN A 1 173 ? -8.385 -17.075 -15.327 1.00 66.12 173 GLN A CA 1
ATOM 1339 C C . GLN A 1 173 ? -9.636 -16.328 -15.788 1.00 66.12 173 GLN A C 1
ATOM 1341 O O . GLN A 1 173 ? -10.611 -17.026 -16.148 1.00 66.12 173 GLN A O 1
#

Radius of gyration: 18.03 Å; chains: 1; bounding box: 36×45×47 Å

InterPro domains:
  IPR002893 Zinc finger, MYND-type [PF01753] (15-51)
  IPR002893 Zinc finger, MYND-type [PS01360] (15-51)
  IPR002893 Zinc finger, MYND-type [PS50865] (15-51)
  IPR011990 Tetratricopeptide-like helical domain superfamily [G3DSA:1.25.40.10] (50-173)
  IPR011990 Tetratricopeptide-like helical domain superfamily [SSF48452] (68-169)

Secondary structure (DSSP, 8-state):
---------PPP-BBTTT--B---EE-TTSS-EESSHHHHHHHHHHHHHHHHHHHHHHHHHHHHHH-TT-GGGHHHHHHHHHHHHTTT-HHHHHHHHHHHHHHHHHHHSS-HHHHHHHHHHHHHHHTTT-HHHHHHHHHHHHHHHHHH--STT-HHHHHHHHHHHHHHHHHH-

pLDDT: mean 88.15, std 13.65, range [33.44, 98.5]

Foldseek 3Di:
DDDPPPPPPQDFQAAPQPRDGDFDAAQLLRPHGHNDVVSCVNCVVPCLVVSLVSLVVVLVVVCVVQNVLALVSLSSLLSSLVSCVVVLNLVVSLVSLVSSLNSPCPPPNQALSNLVSLLSNLVSCLSVVVLVSSLVSLVVSLVSCCVHPVDCPDPSNVSSVVSNVVSVVSNVD

Organism: Hemiselmis andersenii (NCBI:txid464988)

Sequence (173 aa):
AGACVGMVKEKPNVCEACGKDGATLKCPCDEVFYCNGECQRATWGQHRRECTVDMKKKLDKDRKRYGPDDPILAGPTYSLGILFLKQDRPAQSEEVLLEAIRLAEVNNGEDQNVAAALSTLGRAYAEQAKFADAIDVNKRAVRIVRRVYPREDHDRVADALLNLASAYHSDYQ